Protein AF-A0A7S2CVS0-F1 (afdb_monomer_lite)

Organism: NCBI:txid156173

InterPro domains:
  IPR004161 Translation elongation factor EFTu-like, domain 2 [PF03144] (9-79)
  IPR006297 Elongation factor 4 [PTHR43512] (1-101)
  IPR009000 Translation protein, beta-barrel domain superfamily [SSF50447] (1-84)

pLDDT: mean 79.35, std 12.81, range [45.12, 95.12]

Radius of gyration: 13.4 Å; chains: 1; bounding box: 36×34×31 Å

Foldseek 3Di:
DWDQDPVQGIKDKDAAQADKDFQQFWKAWLPLRDIWGFNWKAAQDPVGGDTDRMDHHGGIIMTTTPPHDVVRVDPQIDIDGVVVVVVPDPRPPGDPDDDDDDDD

Sequence (104 aa):
DSYYDPFRGVIVFVRVVDGVLRKGDRVRLSATGAEFEILDLGTLTPGGERPTPLLRAGEVGYVCGGIKTVADARVGDTIINAKRADKDVAPVEPLPGYQEPVPV

Structure (mmCIF, N/CA/C/O backbone):
data_AF-A0A7S2CVS0-F1
#
_entry.id   AF-A0A7S2CVS0-F1
#
loop_
_atom_site.group_PDB
_atom_site.id
_atom_site.type_symbol
_atom_site.label_atom_id
_atom_site.label_alt_id
_atom_site.label_comp_id
_atom_site.label_asym_id
_atom_site.label_entity_id
_atom_site.label_seq_id
_atom_site.pdbx_PDB_ins_code
_atom_site.Cartn_x
_atom_site.Cartn_y
_atom_site.Cartn_z
_atom_site.occupancy
_atom_site.B_iso_or_equiv
_atom_site.auth_seq_id
_atom_site.auth_comp_id
_atom_site.auth_asym_id
_atom_site.auth_atom_id
_atom_site.pdbx_PDB_model_num
ATOM 1 N N . ASP A 1 1 ? 1.720 -9.679 1.684 1.00 71.44 1 ASP A N 1
ATOM 2 C CA . ASP A 1 1 ? 3.114 -9.755 2.160 1.00 71.44 1 ASP A CA 1
ATOM 3 C C . ASP A 1 1 ? 3.655 -8.332 2.271 1.00 71.44 1 ASP A C 1
ATOM 5 O O . ASP A 1 1 ? 3.069 -7.444 1.657 1.00 71.44 1 ASP A O 1
ATOM 9 N N . SER A 1 2 ? 4.674 -8.086 3.087 1.00 77.44 2 SER A N 1
ATOM 10 C CA . SER A 1 2 ? 5.205 -6.745 3.356 1.00 77.44 2 SER A CA 1
ATOM 11 C C . SER A 1 2 ? 6.684 -6.791 3.714 1.00 77.44 2 SER A C 1
ATOM 13 O O . SER A 1 2 ? 7.110 -7.694 4.430 1.00 77.44 2 SER A O 1
ATOM 15 N N . TYR A 1 3 ? 7.450 -5.783 3.307 1.00 80.69 3 TYR A N 1
ATOM 16 C CA . TYR A 1 3 ? 8.852 -5.639 3.694 1.00 80.69 3 TYR A CA 1
ATOM 17 C C . TYR A 1 3 ? 9.190 -4.186 4.039 1.00 80.69 3 TYR A C 1
ATOM 19 O O . TYR A 1 3 ? 8.446 -3.265 3.706 1.00 80.69 3 TYR A O 1
ATOM 27 N N . TYR A 1 4 ? 10.301 -3.977 4.745 1.00 80.94 4 TYR A N 1
ATOM 28 C CA . TYR A 1 4 ? 10.771 -2.644 5.119 1.00 80.94 4 TYR A CA 1
ATOM 29 C C . TYR A 1 4 ? 11.849 -2.151 4.150 1.00 80.94 4 TYR A C 1
ATOM 31 O O . TYR A 1 4 ? 12.868 -2.816 3.960 1.00 80.94 4 TYR A O 1
ATOM 39 N N . ASP A 1 5 ? 11.639 -0.966 3.585 1.00 82.62 5 ASP A N 1
ATOM 40 C CA . ASP A 1 5 ? 12.616 -0.209 2.809 1.00 82.62 5 ASP A CA 1
ATOM 41 C C . ASP A 1 5 ? 13.157 0.965 3.656 1.00 82.62 5 ASP A C 1
ATOM 43 O O . ASP A 1 5 ? 12.367 1.736 4.207 1.00 82.62 5 ASP A O 1
ATOM 47 N N . PRO A 1 6 ? 14.486 1.157 3.767 1.00 79.12 6 PRO A N 1
ATOM 48 C CA . PRO A 1 6 ? 15.068 2.206 4.611 1.00 79.12 6 PRO A CA 1
ATOM 49 C C . PRO A 1 6 ? 14.669 3.644 4.255 1.00 79.12 6 PRO A C 1
ATOM 51 O O . PRO A 1 6 ? 14.730 4.517 5.119 1.00 79.12 6 PRO A O 1
ATOM 54 N N . PHE A 1 7 ? 14.295 3.906 3.002 1.00 80.19 7 PHE A N 1
ATOM 55 C CA . PHE A 1 7 ? 13.963 5.241 2.500 1.00 80.19 7 PHE A CA 1
ATOM 56 C C . PHE A 1 7 ? 12.459 5.447 2.350 1.00 80.19 7 PHE A C 1
ATOM 58 O O . PHE A 1 7 ? 11.969 6.570 2.458 1.00 80.19 7 PHE A O 1
ATOM 65 N N . ARG A 1 8 ? 11.732 4.366 2.071 1.00 77.81 8 ARG A N 1
ATOM 66 C CA . ARG A 1 8 ? 10.305 4.390 1.740 1.00 77.81 8 ARG A CA 1
ATOM 67 C C . ARG A 1 8 ? 9.417 3.878 2.874 1.00 77.81 8 ARG A C 1
ATOM 69 O O . ARG A 1 8 ? 8.216 4.123 2.854 1.00 77.81 8 ARG A O 1
ATOM 76 N N . GLY A 1 9 ? 9.998 3.241 3.887 1.00 80.62 9 GLY A N 1
ATOM 77 C CA . GLY A 1 9 ? 9.269 2.643 4.998 1.00 80.62 9 GLY A CA 1
ATOM 78 C C . GLY A 1 9 ? 8.688 1.282 4.625 1.00 80.62 9 GLY A C 1
ATOM 79 O O . GLY A 1 9 ? 9.273 0.533 3.844 1.00 80.62 9 GLY A O 1
ATOM 80 N N . VAL A 1 10 ? 7.544 0.929 5.209 1.00 83.12 10 VAL A N 1
ATOM 81 C CA . VAL A 1 10 ? 6.911 -0.369 4.944 1.00 83.12 10 VAL A CA 1
ATOM 82 C C . VAL A 1 10 ? 6.247 -0.366 3.569 1.00 83.12 10 VAL A C 1
ATOM 84 O O . VAL A 1 10 ? 5.352 0.435 3.291 1.00 83.12 10 VAL A O 1
ATOM 87 N N . ILE A 1 11 ? 6.663 -1.308 2.729 1.00 87.00 11 ILE A N 1
ATOM 88 C CA . ILE A 1 11 ? 6.051 -1.605 1.439 1.00 87.00 11 ILE A CA 1
ATOM 89 C C . ILE A 1 11 ? 5.167 -2.834 1.612 1.00 87.00 11 ILE A C 1
ATOM 91 O O . ILE A 1 11 ? 5.605 -3.869 2.113 1.00 87.00 11 ILE A O 1
ATOM 95 N N . VAL A 1 12 ? 3.907 -2.714 1.201 1.00 87.94 12 VAL A N 1
ATOM 96 C CA . VAL A 1 12 ? 2.894 -3.763 1.331 1.00 87.94 12 VAL A CA 1
ATOM 97 C C . VAL A 1 12 ? 2.464 -4.211 -0.054 1.00 87.94 12 VAL A C 1
ATOM 99 O O . VAL A 1 12 ? 2.053 -3.394 -0.878 1.00 87.94 12 VAL A O 1
ATOM 102 N N . PHE A 1 13 ? 2.508 -5.514 -0.308 1.00 89.56 13 PHE A N 1
ATOM 103 C CA . PHE A 1 13 ? 1.927 -6.099 -1.507 1.00 89.56 13 PHE A CA 1
ATOM 104 C C . PHE A 1 13 ? 0.441 -6.338 -1.313 1.00 89.56 13 PHE A C 1
ATOM 106 O O . PHE A 1 13 ? 0.010 -6.984 -0.353 1.00 89.56 13 PHE A O 1
ATOM 113 N N . VAL A 1 14 ? -0.332 -5.819 -2.257 1.00 89.50 14 VAL A N 1
ATOM 114 C CA . VAL A 1 14 ? -1.783 -5.752 -2.182 1.00 89.50 14 VAL A CA 1
ATOM 115 C C . VAL A 1 14 ? -2.402 -6.312 -3.447 1.00 89.50 14 VAL A C 1
ATOM 117 O O . VAL A 1 14 ? -1.863 -6.195 -4.548 1.00 89.50 14 VAL A O 1
ATOM 120 N N . ARG A 1 15 ? -3.590 -6.882 -3.286 1.00 90.19 15 ARG A N 1
ATOM 121 C CA . ARG A 1 15 ? -4.512 -7.151 -4.381 1.00 90.19 15 ARG A CA 1
ATOM 122 C C . ARG A 1 15 ? -5.727 -6.268 -4.174 1.00 90.19 15 ARG A C 1
ATOM 124 O O . ARG A 1 15 ? -6.353 -6.331 -3.119 1.00 90.19 15 ARG A O 1
ATOM 131 N N . VAL A 1 16 ? -6.081 -5.476 -5.178 1.00 90.38 16 VAL A N 1
ATOM 132 C CA . VAL A 1 16 ? -7.301 -4.672 -5.109 1.00 90.38 16 VAL A CA 1
ATOM 133 C C . VAL A 1 16 ? -8.478 -5.583 -5.429 1.00 90.38 16 VAL A C 1
ATOM 135 O O . VAL A 1 16 ? -8.579 -6.121 -6.532 1.00 90.38 16 VAL A O 1
ATOM 138 N N . VAL A 1 17 ? -9.354 -5.801 -4.452 1.00 88.31 17 VAL A N 1
ATOM 139 C CA . VAL A 1 17 ? -10.553 -6.633 -4.635 1.00 88.31 17 VAL A CA 1
ATOM 140 C C . VAL A 1 17 ? -11.717 -5.807 -5.174 1.00 88.31 17 VAL A C 1
ATOM 142 O O . VAL A 1 17 ? -12.370 -6.235 -6.119 1.00 88.31 17 VAL A O 1
ATOM 145 N N . ASP A 1 18 ? -11.925 -4.608 -4.631 1.00 85.69 18 ASP A N 1
ATOM 146 C CA . ASP A 1 18 ? -12.937 -3.653 -5.085 1.00 85.69 18 ASP A CA 1
ATOM 147 C C . ASP A 1 18 ? -12.367 -2.227 -5.124 1.00 85.69 18 ASP A C 1
ATOM 149 O O . ASP A 1 18 ? -11.456 -1.871 -4.373 1.00 85.69 18 ASP A O 1
ATOM 153 N N . GLY A 1 19 ? -12.931 -1.399 -5.999 1.00 88.81 19 GLY A N 1
ATOM 154 C CA . GLY A 1 19 ? -12.617 0.018 -6.095 1.00 88.81 19 GLY A CA 1
ATOM 155 C C . GLY A 1 19 ? -11.275 0.328 -6.757 1.00 88.81 19 GLY A C 1
ATOM 156 O O . GLY A 1 19 ? -10.819 -0.352 -7.679 1.00 88.81 19 GLY A O 1
ATOM 157 N N . VAL A 1 20 ? -10.694 1.456 -6.341 1.00 90.62 20 VAL A N 1
ATOM 158 C CA . VAL A 1 20 ? -9.462 2.022 -6.903 1.00 90.62 20 VAL A CA 1
ATOM 159 C C . VAL A 1 20 ? -8.660 2.684 -5.785 1.00 90.62 20 VAL A C 1
ATOM 161 O O . VAL A 1 20 ? -9.226 3.480 -5.036 1.00 90.62 20 VAL A O 1
ATOM 164 N N . LEU A 1 21 ? -7.358 2.4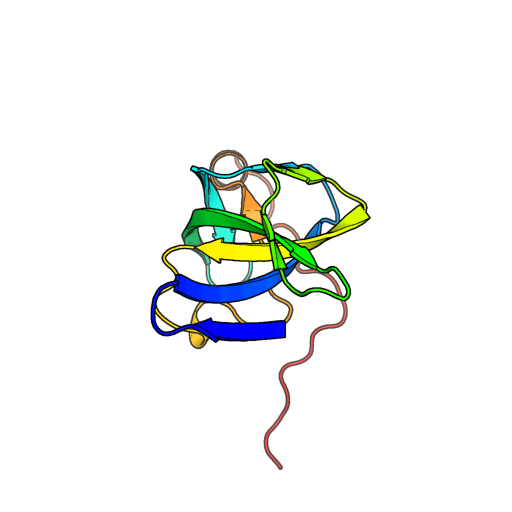07 -5.727 1.00 91.44 21 LEU A N 1
ATOM 165 C CA . LEU A 1 21 ? -6.384 3.105 -4.885 1.00 91.44 21 LEU A CA 1
ATOM 166 C C . LEU A 1 21 ? -5.595 4.106 -5.726 1.00 91.44 21 LEU A C 1
ATOM 168 O O . LEU A 1 21 ? -5.178 3.782 -6.838 1.00 91.44 21 LEU A O 1
ATOM 172 N N . ARG A 1 22 ? -5.383 5.317 -5.208 1.00 93.38 22 ARG A N 1
ATOM 173 C CA . ARG A 1 22 ? -4.604 6.376 -5.861 1.00 93.38 22 ARG A CA 1
ATOM 174 C C . ARG A 1 22 ? -3.515 6.906 -4.944 1.00 93.38 22 ARG A C 1
ATOM 176 O O . ARG A 1 22 ? -3.613 6.848 -3.722 1.00 93.38 22 ARG A O 1
ATOM 183 N N . LYS A 1 23 ? -2.479 7.473 -5.556 1.00 92.31 23 LYS A N 1
ATOM 184 C CA . LYS A 1 23 ? -1.444 8.194 -4.820 1.00 92.31 23 LYS A CA 1
ATOM 185 C C . LYS A 1 23 ? -2.073 9.408 -4.131 1.00 92.31 23 LYS A C 1
ATOM 187 O O . LYS A 1 23 ? -2.863 10.118 -4.750 1.00 92.31 23 LYS A O 1
ATOM 192 N N . GLY A 1 24 ? -1.729 9.618 -2.864 1.00 89.94 24 GLY A N 1
ATOM 193 C CA . GLY A 1 24 ? -2.324 10.635 -1.995 1.00 89.94 24 GLY A CA 1
ATOM 194 C C . GLY A 1 24 ? -3.667 10.235 -1.376 1.00 89.94 24 GLY A C 1
ATOM 195 O O . GLY A 1 24 ? -4.246 11.021 -0.627 1.00 89.94 24 GLY A O 1
ATOM 196 N N . ASP A 1 25 ? -4.195 9.035 -1.658 1.00 89.44 25 ASP A N 1
ATOM 197 C CA . ASP A 1 25 ? -5.376 8.563 -0.939 1.00 89.44 25 ASP A CA 1
ATOM 198 C C . ASP A 1 25 ? -5.026 8.323 0.531 1.00 89.44 25 ASP A C 1
ATOM 200 O O . ASP A 1 25 ? -4.023 7.687 0.869 1.00 89.44 25 ASP A O 1
ATOM 204 N N . ARG A 1 26 ? -5.909 8.795 1.411 1.00 89.00 26 ARG A N 1
ATOM 205 C CA . ARG A 1 26 ? -5.896 8.431 2.823 1.00 89.00 26 ARG A CA 1
ATOM 206 C C . ARG A 1 26 ? -6.665 7.129 2.992 1.00 89.00 26 ARG A C 1
ATOM 208 O O . ARG A 1 26 ? -7.825 7.027 2.582 1.00 89.00 26 ARG A O 1
ATOM 215 N N . VAL A 1 27 ? -6.014 6.136 3.572 1.00 87.56 27 VAL A N 1
ATOM 216 C CA . VAL A 1 27 ? -6.538 4.782 3.734 1.00 87.56 27 VAL A CA 1
ATOM 217 C C . VAL A 1 27 ? -6.451 4.337 5.182 1.00 87.56 27 VAL A C 1
ATOM 219 O O . VAL A 1 27 ? -5.697 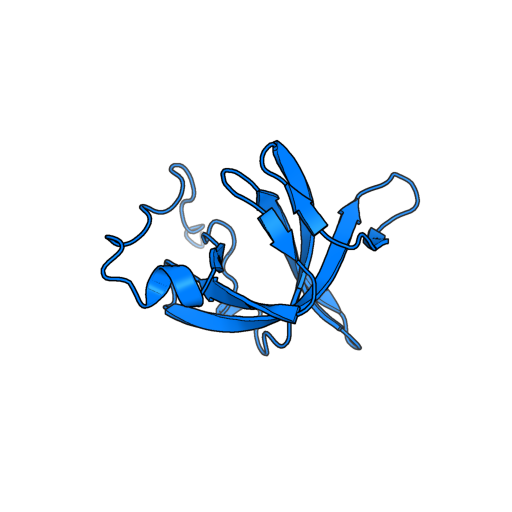4.898 5.975 1.00 87.56 27 VAL A O 1
ATOM 222 N N . ARG A 1 28 ? -7.254 3.332 5.515 1.00 85.44 28 ARG A N 1
ATOM 223 C CA . ARG A 1 28 ? -7.335 2.717 6.829 1.00 85.44 28 ARG A CA 1
ATOM 224 C C . ARG A 1 28 ? -7.195 1.210 6.700 1.00 85.44 28 ARG A C 1
ATOM 226 O O . ARG A 1 28 ? -7.696 0.623 5.743 1.00 85.44 28 ARG A O 1
ATOM 233 N N . LEU A 1 29 ? -6.534 0.595 7.664 1.00 82.94 29 LEU A N 1
ATOM 234 C CA . LEU A 1 29 ? -6.490 -0.851 7.813 1.00 82.94 29 LEU A CA 1
ATOM 235 C C . LEU A 1 29 ? -7.696 -1.325 8.611 1.00 82.94 29 LEU A C 1
ATOM 237 O O . LEU A 1 29 ? -7.979 -0.782 9.677 1.00 82.94 29 LEU A O 1
ATOM 241 N N . SER A 1 30 ? -8.427 -2.303 8.079 1.00 80.06 30 SER A N 1
ATOM 242 C CA . SER A 1 30 ? -9.673 -2.781 8.683 1.00 80.06 30 SER A CA 1
ATOM 243 C C . SER A 1 30 ? -9.420 -3.463 10.033 1.00 80.06 30 SER A C 1
ATOM 245 O O . SER A 1 30 ? -10.139 -3.192 10.992 1.00 80.06 30 SER A O 1
ATOM 247 N N . ALA A 1 31 ? -8.372 -4.289 10.149 1.00 75.94 31 ALA A N 1
ATOM 248 C CA . ALA A 1 31 ? -8.111 -5.051 11.370 1.00 75.94 31 ALA A CA 1
ATOM 249 C C . ALA A 1 31 ? -7.465 -4.211 12.483 1.00 75.94 31 ALA A C 1
ATOM 251 O O . ALA A 1 31 ? -7.851 -4.333 13.644 1.00 75.94 31 ALA A O 1
ATOM 252 N N . THR A 1 32 ? -6.487 -3.357 12.158 1.00 74.81 32 THR A N 1
ATOM 253 C CA . THR A 1 32 ? -5.786 -2.532 13.166 1.00 74.81 32 THR A CA 1
ATOM 254 C C . THR A 1 32 ? -6.423 -1.162 13.385 1.00 74.81 32 THR A C 1
ATOM 256 O O . THR A 1 32 ? -6.172 -0.510 14.397 1.00 74.81 32 THR A O 1
ATOM 259 N N . GLY A 1 33 ? -7.237 -0.693 12.439 1.00 77.94 33 GLY A N 1
ATOM 260 C CA . GLY A 1 33 ? -7.794 0.654 12.445 1.00 77.94 33 GLY A CA 1
ATOM 261 C C . GLY A 1 33 ? -6.778 1.752 12.121 1.00 77.94 33 GLY A C 1
ATOM 262 O O . GLY A 1 33 ? -7.167 2.920 12.152 1.00 77.94 33 GLY A O 1
ATOM 263 N N . ALA A 1 34 ? -5.523 1.410 11.813 1.00 79.56 34 ALA A N 1
ATOM 264 C CA . ALA A 1 34 ? -4.467 2.372 11.522 1.00 79.56 34 ALA A CA 1
ATOM 265 C C . ALA A 1 34 ? -4.746 3.130 10.219 1.00 79.56 34 ALA A C 1
ATOM 267 O O . ALA A 1 34 ? -5.118 2.529 9.212 1.00 79.56 34 ALA A O 1
ATOM 268 N N . GLU A 1 35 ? -4.534 4.445 10.232 1.00 84.62 35 GLU A N 1
ATOM 269 C CA . GLU A 1 35 ? -4.682 5.305 9.058 1.00 84.62 35 GLU A CA 1
ATOM 270 C C . GLU A 1 35 ? -3.337 5.792 8.539 1.00 84.62 35 GLU A C 1
ATOM 272 O O . GLU A 1 35 ? -2.449 6.156 9.311 1.00 84.62 35 GLU A O 1
ATOM 277 N N . PHE A 1 36 ? -3.214 5.875 7.219 1.00 85.25 36 PHE A N 1
ATOM 278 C CA . PHE A 1 36 ? -2.045 6.448 6.568 1.00 85.25 36 PHE A CA 1
ATOM 279 C C . PHE A 1 36 ? -2.389 7.009 5.189 1.00 85.25 36 PHE A C 1
ATOM 281 O O . PHE A 1 36 ? -3.435 6.724 4.607 1.00 85.25 36 PHE A O 1
ATOM 288 N N . GLU A 1 37 ? -1.488 7.831 4.663 1.00 88.56 37 GLU A N 1
ATOM 289 C CA . GLU A 1 37 ? -1.543 8.323 3.290 1.00 88.56 37 GLU A CA 1
ATOM 290 C C . GLU A 1 37 ? -0.672 7.450 2.383 1.00 88.56 37 GLU A C 1
ATOM 292 O O . GLU A 1 37 ? 0.448 7.075 2.751 1.00 88.56 37 GLU A O 1
ATOM 297 N N . ILE A 1 38 ? -1.184 7.131 1.193 1.00 90.31 38 ILE A N 1
ATOM 298 C CA . ILE A 1 38 ? -0.424 6.431 0.158 1.00 90.31 38 ILE A CA 1
ATOM 299 C C . ILE A 1 38 ? 0.556 7.409 -0.494 1.00 90.31 38 ILE A C 1
ATOM 301 O O . ILE A 1 38 ? 0.166 8.269 -1.284 1.00 90.31 38 ILE A O 1
ATOM 305 N N . LEU A 1 39 ? 1.844 7.241 -0.206 1.00 90.50 39 LEU A N 1
ATOM 306 C CA . LEU A 1 39 ? 2.924 8.055 -0.766 1.00 90.50 39 LEU A CA 1
ATOM 307 C C . LEU A 1 39 ? 3.316 7.589 -2.170 1.00 90.50 39 LEU A C 1
ATOM 309 O O . LEU A 1 39 ? 3.637 8.401 -3.043 1.00 90.50 39 LEU A O 1
ATOM 313 N N . ASP A 1 40 ? 3.287 6.278 -2.395 1.00 92.31 40 ASP A N 1
ATOM 314 C CA . ASP A 1 40 ? 3.562 5.677 -3.691 1.00 92.31 40 ASP A CA 1
ATOM 315 C C . ASP A 1 40 ? 2.840 4.340 -3.846 1.00 92.31 40 ASP A C 1
ATOM 317 O O . ASP A 1 40 ? 2.575 3.643 -2.868 1.00 92.31 40 ASP A O 1
ATOM 321 N N . LEU A 1 41 ? 2.510 3.979 -5.079 1.00 94.19 41 LEU A N 1
ATOM 322 C CA . LEU A 1 41 ? 1.889 2.700 -5.397 1.00 94.19 41 LEU A CA 1
ATOM 323 C C . LEU A 1 41 ? 2.219 2.307 -6.831 1.00 94.19 41 LEU A C 1
ATOM 325 O O . LEU A 1 41 ? 2.506 3.158 -7.678 1.00 94.19 41 LEU A O 1
ATOM 329 N N . GLY A 1 42 ? 2.148 1.016 -7.114 1.00 95.12 42 GLY A N 1
ATOM 330 C CA . GLY A 1 42 ? 2.519 0.523 -8.426 1.00 95.12 42 GLY A CA 1
ATOM 331 C C . GLY A 1 42 ? 2.238 -0.948 -8.630 1.00 95.12 42 GLY A C 1
ATOM 332 O O . GLY A 1 42 ? 1.792 -1.654 -7.731 1.00 95.12 42 GLY A O 1
ATOM 333 N N . THR A 1 43 ? 2.533 -1.422 -9.831 1.00 94.12 43 THR A N 1
ATOM 334 C CA . THR A 1 43 ? 2.474 -2.844 -10.180 1.00 94.12 43 THR A CA 1
ATOM 335 C C . THR A 1 43 ? 3.849 -3.483 -10.046 1.00 94.12 43 THR A C 1
ATOM 337 O O . THR A 1 43 ? 4.874 -2.822 -10.230 1.00 94.12 43 THR A O 1
ATOM 340 N N . LEU A 1 44 ? 3.877 -4.789 -9.802 1.00 90.19 44 LEU A N 1
ATOM 341 C CA . LEU A 1 44 ? 5.103 -5.578 -9.861 1.00 90.19 44 LEU A CA 1
ATOM 342 C C . LEU A 1 44 ? 5.337 -6.051 -11.296 1.00 90.19 44 LEU A C 1
ATOM 344 O O . LEU A 1 44 ? 4.457 -6.638 -11.922 1.00 90.19 44 LEU A O 1
ATOM 348 N N . THR A 1 45 ? 6.532 -5.801 -11.819 1.00 87.31 45 THR A N 1
ATOM 349 C CA . THR A 1 45 ? 6.978 -6.302 -13.122 1.00 87.31 45 THR A CA 1
ATOM 350 C C . THR A 1 45 ? 8.227 -7.165 -12.936 1.00 87.31 45 THR A C 1
ATOM 352 O O . THR A 1 45 ? 8.876 -7.067 -11.896 1.00 87.31 45 THR A O 1
ATOM 355 N N . PRO A 1 46 ? 8.634 -7.982 -13.925 1.00 86.00 46 PRO A N 1
ATOM 356 C CA . PRO A 1 46 ? 9.893 -8.727 -13.837 1.00 86.00 46 PRO A CA 1
ATOM 357 C C . PRO A 1 46 ? 11.127 -7.838 -13.602 1.00 86.00 46 PRO A C 1
ATOM 359 O O . PRO A 1 46 ? 12.110 -8.295 -13.034 1.00 86.00 46 PRO A O 1
ATOM 362 N N . GLY A 1 47 ? 11.069 -6.564 -14.010 1.00 88.38 47 GLY A N 1
ATOM 363 C CA . GLY A 1 47 ? 12.103 -5.561 -13.736 1.00 88.38 47 GLY A CA 1
ATOM 364 C C . GLY A 1 47 ? 12.001 -4.897 -12.359 1.00 88.38 47 GLY A C 1
ATOM 365 O O . GLY A 1 47 ? 12.711 -3.928 -12.113 1.00 88.38 47 GLY A O 1
ATOM 366 N N . GLY A 1 48 ? 11.113 -5.377 -11.486 1.00 86.88 48 GLY A N 1
ATOM 367 C CA . GLY A 1 48 ? 10.834 -4.808 -10.173 1.00 86.88 48 GLY A CA 1
ATOM 368 C C . GLY A 1 48 ? 9.576 -3.941 -10.142 1.00 86.88 48 GLY A C 1
ATOM 369 O O . GLY A 1 48 ? 8.663 -4.068 -10.969 1.00 86.88 48 GLY A O 1
ATOM 370 N N . GLU A 1 49 ? 9.525 -3.071 -9.141 1.00 90.56 49 GLU A N 1
ATOM 371 C CA . GLU A 1 49 ? 8.422 -2.150 -8.893 1.00 90.56 49 GLU A CA 1
ATOM 372 C C . GLU A 1 49 ? 8.296 -1.104 -10.002 1.00 90.56 49 GLU A C 1
ATOM 374 O O . GLU A 1 49 ? 9.243 -0.388 -10.326 1.00 90.56 49 GLU A O 1
ATOM 379 N N . ARG A 1 50 ? 7.097 -0.994 -10.579 1.00 93.31 50 ARG A N 1
ATOM 380 C CA . ARG A 1 50 ? 6.751 0.054 -11.537 1.00 93.31 50 ARG A CA 1
ATOM 381 C C . ARG A 1 50 ? 5.679 0.958 -10.925 1.00 93.31 50 ARG A C 1
ATOM 383 O O . ARG A 1 50 ? 4.532 0.510 -10.842 1.00 93.31 50 ARG A O 1
ATOM 390 N N . PRO A 1 51 ? 6.008 2.211 -10.559 1.00 93.25 51 PRO A N 1
ATOM 391 C CA . PRO A 1 51 ? 5.027 3.171 -10.067 1.00 93.25 51 PRO A CA 1
ATOM 392 C C . PRO A 1 51 ? 3.911 3.417 -11.084 1.00 93.25 51 PRO A C 1
ATOM 394 O O . PRO A 1 51 ? 4.162 3.564 -12.284 1.00 93.25 51 PRO A O 1
ATOM 397 N N . THR A 1 52 ? 2.674 3.496 -10.602 1.00 94.06 52 THR A N 1
ATOM 398 C CA . THR A 1 52 ? 1.485 3.786 -11.413 1.00 94.06 52 THR A CA 1
ATOM 399 C C . THR A 1 52 ? 0.608 4.816 -10.708 1.00 94.06 52 THR A C 1
ATOM 401 O O . THR A 1 52 ? 0.568 4.853 -9.481 1.00 94.06 52 THR A O 1
ATOM 404 N N . PRO A 1 53 ? -0.154 5.649 -11.439 1.00 91.31 53 PRO A N 1
ATOM 405 C CA . PRO A 1 53 ? -0.989 6.672 -10.806 1.00 91.31 53 PRO A CA 1
ATOM 406 C C . PRO A 1 53 ? -2.125 6.089 -9.946 1.00 91.31 53 PRO A C 1
ATOM 408 O O . PRO A 1 53 ? -2.633 6.770 -9.053 1.00 91.31 53 PRO A O 1
ATOM 411 N N . LEU A 1 54 ? -2.551 4.854 -10.231 1.00 94.12 54 LEU A N 1
ATOM 412 C CA . LEU A 1 54 ? -3.625 4.158 -9.527 1.00 94.12 54 LEU A CA 1
ATOM 413 C C . LEU A 1 54 ? -3.503 2.635 -9.674 1.00 94.12 54 LEU A C 1
ATOM 415 O O . LEU A 1 54 ? -2.887 2.176 -10.633 1.00 94.12 54 LEU A O 1
ATOM 419 N N . LEU A 1 55 ? -4.142 1.895 -8.766 1.00 94.06 55 LEU A N 1
ATOM 420 C CA . LEU A 1 55 ? -4.421 0.457 -8.869 1.00 94.06 55 LEU A CA 1
ATOM 421 C C . LEU A 1 55 ? -5.938 0.236 -8.820 1.00 94.06 55 LEU A C 1
ATOM 423 O O . LEU A 1 55 ? -6.617 0.822 -7.975 1.00 94.06 55 LEU A O 1
ATOM 427 N N . ARG A 1 56 ? -6.488 -0.590 -9.711 1.00 94.44 56 ARG A N 1
ATOM 428 C CA . ARG A 1 56 ? -7.924 -0.908 -9.824 1.00 94.44 56 ARG A CA 1
ATOM 429 C C . ARG A 1 56 ? -8.225 -2.336 -9.397 1.00 94.44 56 ARG A C 1
ATOM 431 O O . ARG A 1 56 ? -7.348 -3.191 -9.412 1.00 94.44 56 ARG A O 1
ATOM 438 N N . ALA A 1 57 ? -9.491 -2.596 -9.076 1.00 92.19 57 ALA A N 1
ATOM 439 C CA . ALA A 1 57 ? -9.998 -3.936 -8.798 1.00 92.19 57 ALA A CA 1
ATOM 440 C C . ALA A 1 57 ? -9.510 -4.972 -9.828 1.00 92.19 57 ALA A C 1
ATOM 442 O O . ALA A 1 57 ? -9.614 -4.767 -11.037 1.00 92.19 57 ALA A O 1
ATOM 443 N N . GLY A 1 58 ? -8.970 -6.079 -9.322 1.00 90.06 58 GLY A N 1
ATOM 444 C CA . GLY A 1 58 ? -8.333 -7.138 -10.102 1.00 90.06 58 GLY A CA 1
ATOM 445 C C . GLY A 1 58 ? -6.813 -7.003 -10.226 1.00 90.06 58 GLY A C 1
ATOM 446 O O . GLY A 1 58 ? -6.150 -8.010 -10.465 1.00 90.06 58 GLY A O 1
ATOM 447 N N . GLU A 1 59 ? -6.245 -5.814 -10.015 1.00 92.56 59 GLU A N 1
ATOM 448 C CA . GLU A 1 59 ? -4.801 -5.599 -10.102 1.00 92.56 59 GLU A CA 1
ATOM 449 C C . GLU A 1 59 ? -4.081 -6.012 -8.810 1.00 92.56 59 GLU A C 1
ATOM 451 O O . GLU A 1 59 ? -4.599 -5.894 -7.693 1.00 92.56 59 GLU A O 1
ATOM 456 N N . 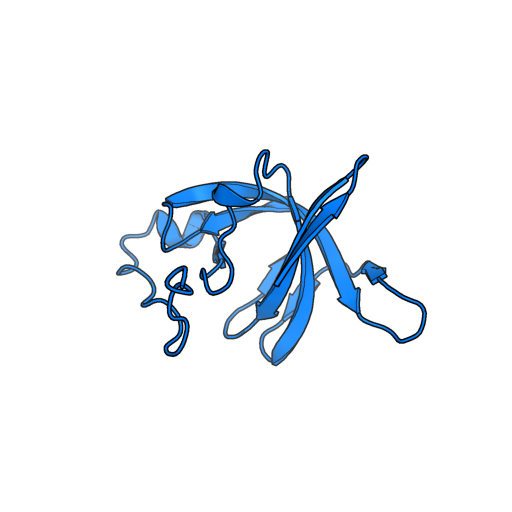VAL A 1 60 ? -2.854 -6.503 -8.986 1.00 92.00 60 VAL A N 1
ATOM 457 C CA . VAL A 1 60 ? -1.920 -6.843 -7.910 1.00 92.00 60 VAL A CA 1
ATOM 458 C C . VAL A 1 60 ? -0.731 -5.900 -8.007 1.00 92.00 60 VAL A C 1
ATOM 460 O O . VAL A 1 60 ? -0.201 -5.657 -9.093 1.00 92.00 60 VAL A O 1
ATOM 463 N N . GLY A 1 61 ? -0.309 -5.368 -6.870 1.00 93.50 61 GLY A N 1
ATOM 464 C CA . GLY A 1 61 ? 0.719 -4.349 -6.834 1.00 93.50 61 GLY A CA 1
ATOM 465 C C . GLY A 1 61 ? 1.330 -4.168 -5.460 1.00 93.50 61 GLY A C 1
ATOM 466 O O . GLY A 1 61 ? 1.159 -4.995 -4.564 1.00 93.50 61 GLY A O 1
ATOM 467 N N . TYR A 1 62 ? 2.041 -3.063 -5.309 1.00 92.38 62 TYR A N 1
ATOM 468 C CA . TYR A 1 62 ? 2.595 -2.608 -4.050 1.00 92.38 62 TYR A CA 1
ATOM 469 C C . TYR A 1 62 ? 1.983 -1.260 -3.671 1.00 92.38 62 TYR A C 1
ATOM 471 O O . TYR A 1 62 ? 1.609 -0.453 -4.526 1.00 92.38 62 TYR A O 1
ATOM 479 N N . VAL A 1 63 ? 1.909 -1.016 -2.370 1.00 91.12 63 VAL A N 1
ATOM 480 C CA . VAL A 1 63 ? 1.548 0.263 -1.771 1.00 91.12 63 VAL A CA 1
ATOM 481 C C . VAL A 1 63 ? 2.615 0.611 -0.747 1.00 91.12 63 VAL A C 1
ATOM 483 O O . VAL A 1 63 ? 3.026 -0.216 0.062 1.00 91.12 63 VAL A O 1
ATOM 486 N N . CYS A 1 64 ? 3.051 1.858 -0.795 1.00 88.62 64 CYS A N 1
ATOM 487 C CA . CYS A 1 64 ? 3.995 2.464 0.117 1.00 88.62 64 CYS A CA 1
ATOM 488 C C . CYS A 1 64 ? 3.297 3.653 0.774 1.00 88.62 64 CYS A C 1
ATOM 490 O O . CYS A 1 64 ? 2.836 4.578 0.099 1.00 88.62 64 CYS A O 1
ATOM 492 N N . GLY A 1 65 ? 3.216 3.635 2.097 1.00 81.06 65 GLY A N 1
ATOM 493 C CA . GLY A 1 65 ? 2.635 4.717 2.883 1.00 81.06 65 GLY A CA 1
ATOM 494 C C . GLY A 1 65 ? 3.526 5.052 4.065 1.00 81.06 65 GLY A C 1
ATOM 495 O O . GLY A 1 65 ? 4.455 4.308 4.367 1.00 81.06 65 GLY A O 1
ATOM 496 N N . GLY A 1 66 ? 3.225 6.146 4.765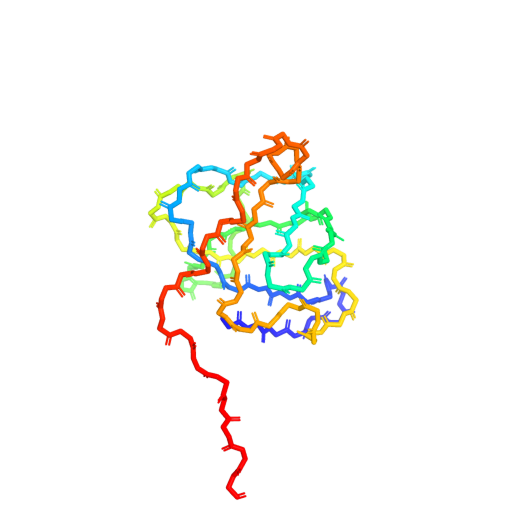 1.00 69.81 66 GLY A N 1
ATOM 497 C CA . GLY A 1 66 ? 3.910 6.543 6.006 1.00 69.81 66 GLY A CA 1
ATOM 498 C C . GLY A 1 66 ? 3.667 5.598 7.196 1.00 69.81 66 GLY A C 1
ATOM 499 O O . GLY A 1 66 ? 3.550 6.056 8.331 1.00 69.81 66 GLY A O 1
ATOM 500 N N . ILE A 1 67 ? 3.538 4.297 6.940 1.00 69.81 67 ILE A N 1
ATOM 501 C CA . ILE A 1 67 ? 3.385 3.238 7.927 1.00 69.81 67 ILE A CA 1
ATOM 502 C C . ILE A 1 67 ? 4.730 3.094 8.636 1.00 69.81 67 ILE A C 1
ATOM 504 O O . ILE A 1 67 ? 5.739 2.736 8.026 1.00 69.81 67 ILE A O 1
ATOM 508 N N . LYS A 1 68 ? 4.750 3.421 9.929 1.00 64.88 68 LYS A N 1
ATOM 509 C CA . LYS A 1 68 ? 5.988 3.456 10.715 1.00 64.88 68 LYS A CA 1
ATOM 510 C C . LYS A 1 68 ? 6.480 2.063 11.087 1.00 64.88 68 LYS A C 1
ATOM 512 O O . LYS A 1 68 ? 7.686 1.884 11.229 1.00 64.88 68 LYS A O 1
ATOM 517 N N . THR A 1 69 ? 5.582 1.089 11.2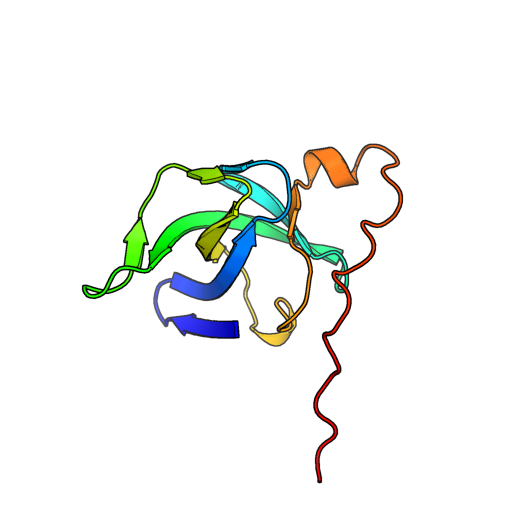53 1.00 62.75 69 THR A N 1
ATOM 518 C CA . THR A 1 69 ? 5.968 -0.265 11.658 1.00 62.75 69 THR A CA 1
ATOM 519 C C . THR A 1 69 ? 5.246 -1.338 10.848 1.00 62.75 69 THR A C 1
ATOM 521 O O . THR A 1 69 ? 4.073 -1.209 10.516 1.00 62.75 69 THR A O 1
A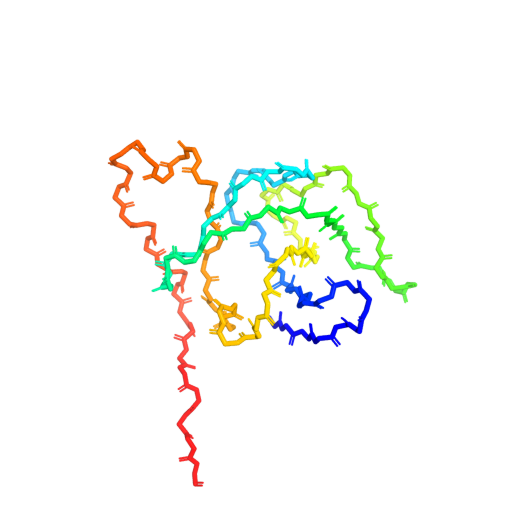TOM 524 N N . VAL A 1 70 ? 5.945 -2.437 10.542 1.00 60.78 70 VAL A N 1
ATOM 525 C CA . VAL A 1 70 ? 5.364 -3.601 9.841 1.00 60.78 70 VAL A CA 1
ATOM 526 C C . VAL A 1 70 ? 4.220 -4.219 10.657 1.00 60.78 70 VAL A C 1
ATOM 528 O O . VAL A 1 70 ? 3.277 -4.759 10.093 1.00 60.78 70 VAL A O 1
ATOM 531 N N . ALA A 1 71 ? 4.264 -4.082 11.987 1.00 62.06 71 ALA A N 1
ATOM 532 C CA . ALA A 1 71 ? 3.214 -4.547 12.892 1.00 62.06 71 ALA A CA 1
ATOM 533 C C . ALA A 1 71 ? 1.868 -3.837 12.671 1.00 62.06 71 ALA A C 1
ATOM 535 O O . ALA A 1 71 ? 0.819 -4.431 12.938 1.00 62.06 71 ALA A O 1
ATOM 536 N N . ASP A 1 72 ? 1.899 -2.601 12.165 1.00 63.75 72 ASP A N 1
ATOM 537 C CA . ASP A 1 72 ? 0.693 -1.856 11.817 1.00 63.75 72 ASP A CA 1
ATOM 538 C C . ASP A 1 72 ? 0.057 -2.408 10.536 1.00 63.75 72 ASP A C 1
ATOM 540 O O . ASP A 1 72 ? -1.163 -2.406 10.436 1.00 63.75 72 ASP A O 1
ATOM 544 N N . ALA A 1 73 ? 0.861 -2.935 9.600 1.00 64.88 73 ALA A N 1
ATOM 545 C CA . ALA A 1 73 ? 0.440 -3.506 8.319 1.00 64.88 73 ALA A CA 1
ATOM 546 C C . ALA A 1 73 ? 0.592 -5.032 8.304 1.00 64.88 73 ALA A C 1
ATOM 548 O O . ALA A 1 73 ? 1.448 -5.593 7.616 1.00 64.88 73 ALA A O 1
ATOM 549 N N . ARG A 1 74 ? -0.252 -5.713 9.081 1.00 69.62 74 ARG A N 1
ATOM 550 C CA . ARG A 1 74 ? -0.233 -7.176 9.156 1.00 69.62 74 ARG A CA 1
ATOM 551 C C . ARG A 1 74 ? -0.541 -7.792 7.792 1.00 69.62 74 ARG A C 1
ATOM 553 O O . ARG A 1 74 ? -1.416 -7.328 7.058 1.00 69.62 74 ARG A O 1
ATOM 560 N N . VAL A 1 75 ? 0.159 -8.878 7.466 1.00 69.56 75 VAL A N 1
ATOM 561 C CA . VAL A 1 75 ? -0.175 -9.692 6.292 1.00 69.56 75 VAL A CA 1
ATOM 562 C C . VAL A 1 75 ? -1.636 -10.137 6.419 1.00 69.56 75 VAL A C 1
ATOM 564 O O . VAL A 1 75 ? -2.074 -10.497 7.502 1.00 69.56 75 VAL A O 1
ATOM 567 N N . GLY A 1 76 ? -2.406 -10.052 5.333 1.00 68.44 76 GLY A N 1
ATOM 568 C CA . GLY A 1 76 ? -3.823 -10.433 5.328 1.00 68.44 76 GLY A CA 1
ATOM 569 C C . GLY A 1 76 ? -4.809 -9.369 5.824 1.00 68.44 76 GLY A C 1
ATOM 570 O O . GLY A 1 76 ? -6.012 -9.604 5.744 1.00 68.44 76 GLY A O 1
ATOM 571 N N . ASP A 1 77 ? -4.346 -8.200 6.276 1.00 75.50 77 ASP A N 1
ATOM 572 C CA . ASP A 1 77 ? -5.237 -7.072 6.563 1.00 75.50 77 ASP A CA 1
ATOM 573 C C . ASP A 1 77 ? -5.847 -6.492 5.269 1.00 75.50 77 ASP A C 1
ATOM 575 O O . ASP A 1 77 ? -5.331 -6.669 4.160 1.00 75.50 77 ASP A O 1
ATOM 579 N N . THR A 1 78 ? -6.970 -5.791 5.403 1.00 84.19 78 THR A N 1
ATOM 580 C CA . THR A 1 78 ? -7.708 -5.174 4.300 1.00 84.19 78 THR A CA 1
ATOM 581 C C . THR A 1 78 ? -7.558 -3.658 4.349 1.00 84.19 78 THR A C 1
ATOM 583 O O . THR A 1 78 ? -7.965 -3.010 5.312 1.00 84.19 78 THR A O 1
ATOM 586 N N . ILE A 1 79 ? -7.000 -3.082 3.282 1.00 85.75 79 ILE A N 1
ATOM 587 C CA . ILE A 1 79 ? -6.900 -1.629 3.104 1.00 85.75 79 ILE A CA 1
ATOM 588 C C . ILE A 1 79 ? -8.226 -1.101 2.556 1.00 85.75 79 ILE A C 1
ATOM 590 O O . ILE A 1 79 ? -8.685 -1.535 1.498 1.00 85.75 79 ILE A O 1
ATOM 594 N N . ILE A 1 80 ? -8.806 -0.114 3.233 1.00 86.56 80 ILE A N 1
ATOM 595 C CA . ILE A 1 80 ? -10.019 0.586 2.804 1.00 86.56 80 ILE A CA 1
ATOM 596 C C . ILE A 1 80 ? -9.760 2.087 2.681 1.00 86.56 80 ILE A C 1
ATOM 598 O O . ILE A 1 80 ? -8.916 2.652 3.371 1.00 86.56 80 ILE A O 1
ATOM 602 N N . ASN A 1 81 ? -10.489 2.773 1.802 1.00 84.88 81 ASN A N 1
ATOM 603 C CA . ASN A 1 81 ? -10.384 4.229 1.700 1.00 84.88 81 ASN A CA 1
ATOM 604 C C . ASN A 1 81 ? -10.958 4.891 2.968 1.00 84.88 81 ASN A C 1
ATOM 606 O O . ASN A 1 81 ? -12.105 4.623 3.329 1.00 84.88 81 ASN A O 1
ATOM 610 N N . ALA A 1 82 ? -10.200 5.781 3.616 1.00 75.88 82 ALA A N 1
ATOM 611 C CA . ALA A 1 82 ? -10.593 6.385 4.893 1.00 75.88 82 ALA A CA 1
ATOM 612 C C . ALA A 1 82 ? -11.878 7.224 4.767 1.00 75.88 82 ALA A C 1
ATOM 614 O O . ALA A 1 82 ? -12.755 7.141 5.619 1.00 75.88 82 ALA A O 1
ATOM 615 N N . LYS A 1 83 ? -12.088 7.916 3.634 1.00 71.25 83 LYS A N 1
ATOM 616 C CA . LYS A 1 83 ? -13.341 8.661 3.387 1.00 71.25 83 LYS A CA 1
ATOM 617 C C . LYS A 1 83 ? -14.572 7.757 3.277 1.00 71.25 83 LYS A C 1
ATOM 619 O O . LYS A 1 83 ? -15.692 8.237 3.438 1.00 71.25 83 LYS A O 1
ATOM 624 N N . ARG A 1 84 ? -14.392 6.478 2.923 1.00 60.16 84 ARG A N 1
ATOM 625 C CA . ARG A 1 84 ? -15.467 5.473 2.978 1.00 60.16 84 ARG A CA 1
ATOM 626 C C . ARG A 1 84 ? -15.639 4.922 4.395 1.00 60.16 84 ARG A C 1
ATOM 628 O O . ARG A 1 84 ? -16.769 4.629 4.757 1.00 60.16 84 ARG A O 1
ATOM 635 N N . ALA A 1 85 ? -14.566 4.826 5.179 1.00 57.06 85 ALA A N 1
ATOM 636 C CA . ALA A 1 85 ? -14.616 4.361 6.565 1.00 57.06 85 ALA A CA 1
ATOM 637 C C . ALA A 1 85 ? -15.424 5.302 7.482 1.00 57.06 85 ALA A C 1
ATOM 639 O O . ALA A 1 85 ? -16.109 4.821 8.376 1.00 57.06 85 ALA A O 1
ATOM 640 N N . ASP A 1 86 ? -15.414 6.613 7.218 1.00 53.53 86 ASP A N 1
ATOM 641 C CA . ASP A 1 86 ? -16.178 7.609 7.993 1.00 53.53 86 ASP A CA 1
ATOM 642 C C . ASP A 1 86 ? -17.699 7.591 7.733 1.00 53.53 86 ASP A C 1
ATOM 644 O O . ASP A 1 86 ? -18.457 8.245 8.445 1.00 53.53 86 ASP A O 1
ATOM 648 N N . LYS A 1 87 ? -18.175 6.884 6.697 1.00 49.97 87 LYS A N 1
ATOM 649 C CA . LYS A 1 87 ? -19.587 6.900 6.274 1.00 49.97 87 LYS A CA 1
ATOM 650 C C . LYS A 1 87 ? -20.370 5.676 6.744 1.00 49.97 87 LYS A C 1
ATOM 652 O O . LYS A 1 87 ? -20.933 5.009 5.888 1.00 49.97 87 LYS A O 1
ATOM 657 N N . ASP A 1 88 ? -20.396 5.348 8.037 1.00 45.12 88 ASP A N 1
ATOM 658 C CA . ASP A 1 88 ? -21.214 4.239 8.587 1.00 45.12 88 ASP A CA 1
ATOM 659 C C . ASP A 1 88 ? -21.178 2.950 7.731 1.00 45.12 88 ASP A C 1
ATOM 661 O O . ASP A 1 88 ? -22.149 2.195 7.634 1.00 45.12 88 ASP A O 1
ATOM 665 N N . VAL A 1 89 ? -20.062 2.715 7.031 1.00 47.69 89 VAL A N 1
ATOM 666 C CA . VAL A 1 89 ? -19.878 1.525 6.214 1.00 47.69 89 VAL A CA 1
ATOM 667 C C . VAL A 1 89 ? -19.524 0.463 7.230 1.00 47.69 89 VAL A C 1
ATOM 669 O O . VAL A 1 89 ? -18.511 0.590 7.921 1.00 47.69 89 VAL A O 1
ATOM 672 N N . ALA A 1 90 ? -20.398 -0.539 7.361 1.00 47.41 90 ALA A N 1
ATOM 673 C CA . ALA A 1 90 ? -20.143 -1.722 8.172 1.00 47.41 90 ALA A CA 1
ATOM 674 C C . ALA A 1 90 ? -18.676 -2.156 7.998 1.00 47.41 90 ALA A C 1
ATOM 676 O O . ALA A 1 90 ? -18.174 -2.057 6.870 1.00 47.41 90 ALA A O 1
ATOM 677 N N . PRO A 1 91 ? -17.984 -2.590 9.072 1.00 55.81 91 PRO A N 1
ATOM 678 C CA . PRO A 1 91 ? -16.590 -3.006 8.984 1.00 55.81 91 PRO A CA 1
ATOM 679 C C . PRO A 1 91 ? -16.443 -3.911 7.770 1.00 55.81 91 PRO A C 1
ATOM 681 O O . PRO A 1 91 ? -17.168 -4.901 7.667 1.00 55.81 91 PRO A O 1
ATOM 684 N N . VAL A 1 92 ? -15.601 -3.522 6.807 1.00 62.75 92 VAL A N 1
ATOM 685 C CA . VAL A 1 92 ? -15.377 -4.372 5.638 1.00 62.75 92 VAL A CA 1
ATOM 686 C C . VAL A 1 92 ? -14.834 -5.669 6.197 1.00 62.75 92 VAL A C 1
ATOM 688 O O . VAL A 1 92 ? -13.754 -5.664 6.799 1.00 62.75 92 VAL A O 1
ATOM 691 N N . GLU A 1 93 ? -15.629 -6.733 6.062 1.00 64.19 93 GLU A N 1
ATOM 692 C CA . GLU A 1 93 ? -15.243 -8.045 6.548 1.00 64.19 93 GLU A CA 1
ATOM 693 C C . GLU A 1 93 ? -13.875 -8.359 5.943 1.00 64.19 93 GLU A C 1
ATOM 695 O O . GLU A 1 93 ? -13.712 -8.261 4.718 1.00 64.19 93 GLU A O 1
ATOM 700 N N . PRO A 1 94 ? -12.861 -8.634 6.784 1.00 65.75 94 PRO A N 1
ATOM 701 C CA . PRO A 1 94 ? -11.535 -8.924 6.281 1.00 65.75 94 PRO A CA 1
ATOM 702 C C . PRO A 1 94 ? -11.631 -10.102 5.319 1.00 65.75 94 PRO A C 1
ATOM 704 O O . PRO A 1 94 ? -12.415 -11.033 5.527 1.00 65.75 94 PRO A O 1
ATOM 707 N N . LEU A 1 95 ? -10.843 -10.045 4.246 1.00 67.00 95 LEU A N 1
ATOM 708 C CA . LEU A 1 95 ? -10.868 -11.102 3.245 1.00 67.00 95 LEU A CA 1
ATOM 709 C C . LEU A 1 95 ? -10.609 -12.462 3.915 1.00 67.00 95 LEU A C 1
ATOM 711 O O . LEU A 1 95 ? -9.675 -12.589 4.714 1.00 67.00 95 LEU A O 1
ATOM 715 N N . PRO A 1 96 ? -11.421 -13.486 3.606 1.00 66.94 96 PRO A N 1
ATOM 716 C CA . PRO A 1 96 ? -11.297 -14.778 4.255 1.00 66.94 96 PRO A CA 1
ATOM 717 C C . PRO A 1 96 ? -9.953 -15.428 3.908 1.00 66.94 96 PRO A C 1
ATOM 719 O O . PRO A 1 96 ? -9.476 -15.336 2.776 1.00 66.94 96 PRO A O 1
ATOM 722 N N . GLY A 1 97 ? -9.373 -16.143 4.873 1.00 63.78 97 GLY A N 1
ATOM 723 C CA . GLY A 1 97 ? -8.255 -17.061 4.635 1.00 63.78 97 GLY A CA 1
ATOM 724 C C . GLY A 1 97 ? -6.925 -16.694 5.288 1.00 63.78 97 GLY A C 1
ATOM 725 O O . GLY A 1 97 ? -6.050 -17.554 5.335 1.00 63.78 97 GLY A O 1
ATOM 726 N N . TYR A 1 98 ? -6.752 -15.486 5.833 1.00 67.56 98 TYR A N 1
ATOM 727 C CA . TYR A 1 98 ? -5.561 -15.208 6.640 1.00 67.56 98 TYR A CA 1
ATOM 728 C C . TYR A 1 98 ? -5.703 -15.804 8.048 1.00 67.56 98 TYR A C 1
ATOM 730 O O . TYR A 1 98 ? -6.675 -15.532 8.751 1.00 67.56 98 TYR A O 1
ATOM 738 N N . GLN A 1 99 ? -4.721 -16.607 8.457 1.00 65.19 99 GLN A N 1
ATOM 739 C CA . GLN A 1 99 ? -4.559 -17.106 9.822 1.00 65.19 99 GLN A CA 1
ATOM 740 C C . GLN A 1 99 ? -3.168 -16.712 10.310 1.00 65.19 99 GLN A C 1
ATOM 742 O O . GLN A 1 99 ? -2.183 -16.897 9.594 1.00 65.19 99 GLN A O 1
ATOM 747 N N . GLU A 1 100 ? -3.093 -16.146 11.513 1.00 66.50 100 GLU A N 1
ATOM 748 C CA . GLU A 1 100 ? -1.820 -15.738 12.098 1.00 66.50 100 GLU A CA 1
ATOM 749 C C . GLU A 1 100 ? -0.962 -16.988 12.365 1.00 66.50 100 GLU A C 1
ATOM 751 O O . GLU A 1 100 ? -1.464 -17.955 12.951 1.00 66.50 100 GLU A O 1
ATOM 756 N N . PRO A 1 101 ? 0.302 -17.021 11.907 1.00 67.50 101 PRO A N 1
ATOM 757 C CA . PRO A 1 101 ? 1.156 -18.175 12.134 1.00 67.50 101 PRO A CA 1
ATOM 758 C C . PRO A 1 101 ? 1.400 -18.340 13.636 1.00 67.50 101 PRO A C 1
ATOM 760 O O . PRO A 1 101 ? 1.914 -17.440 14.298 1.00 67.50 101 PRO A O 1
ATOM 763 N N . VAL A 1 102 ? 1.031 -19.503 14.173 1.00 69.81 102 VAL A N 1
ATOM 764 C CA . VAL A 1 102 ? 1.307 -19.867 15.566 1.00 69.81 102 VAL A CA 1
ATOM 765 C C . VAL A 1 102 ? 2.779 -20.287 15.657 1.00 69.81 102 VAL A C 1
ATOM 767 O O . VAL A 1 102 ? 3.175 -21.192 14.916 1.00 69.81 102 VAL A O 1
ATOM 770 N N . PRO A 1 103 ? 3.606 -19.653 16.512 1.00 69.38 103 PRO A N 1
ATOM 771 C CA . PRO A 1 103 ? 4.981 -20.091 16.725 1.00 69.38 103 PRO A CA 1
ATOM 772 C C . PRO A 1 103 ? 5.001 -21.540 17.225 1.00 69.38 103 PRO A C 1
ATOM 774 O O . PRO A 1 103 ? 4.218 -21.889 18.112 1.00 69.38 103 PRO A O 1
ATOM 777 N N . VAL A 1 104 ? 5.879 -22.365 16.651 1.00 65.06 104 VAL A N 1
ATOM 778 C CA . VAL A 1 104 ? 6.168 -23.732 17.122 1.00 65.06 104 VAL A CA 1
ATOM 779 C C . VAL A 1 104 ? 7.283 -23.747 18.155 1.00 65.06 104 VAL A C 1
ATOM 781 O O . VAL A 1 104 ? 8.181 -22.878 18.061 1.00 65.06 104 VAL A O 1
#

Secondary structure (DSSP, 8-state):
-EEEETTTEEEEEEE--SSEEETT-EEEETTT--EEEEEEEEEEETTEEEE-SEEETT-EEEEEE----TTTS-TT--EEEHHHHTS-----PPPTT--PPPP-